Protein AF-A0A4R4QM52-F1 (afdb_monomer_lite)

Foldseek 3Di:
DFPEEAEADAPVVVVVVVVCCVPPVVGRYHYDHPDPDDDDDDD

Sequence (43 aa):
MFNVVCVGFGPANIALAVALDEIWPAARVKFVEREPAPCWQRR

Secondary structure (DSSP, 8-state):
--SEEEE--SHHHHHHHHHHHHH-TT--EEEE-SSSS---S--

Radius of gyration: 11.24 Å; chains: 1; bounding box: 25×20×33 Å

Structure (mmCIF, N/CA/C/O backbone):
data_AF-A0A4R4QM52-F1
#
_entry.id   AF-A0A4R4QM52-F1
#
loop_
_atom_site.group_PDB
_atom_site.id
_atom_site.type_symbol
_atom_site.label_atom_id
_atom_site.label_alt_id
_atom_site.label_comp_id
_atom_site.label_asym_id
_atom_site.label_entity_id
_atom_site.label_seq_id
_atom_site.pdbx_PDB_ins_code
_atom_site.Cartn_x
_atom_site.Cartn_y
_atom_site.Cartn_z
_atom_site.occupancy
_atom_site.B_iso_or_equiv
_atom_site.auth_seq_id
_atom_site.auth_comp_id
_atom_site.auth_asym_id
_atom_site.auth_atom_id
_atom_site.pdbx_PDB_model_num
ATOM 1 N N . MET A 1 1 ? 1.386 -12.984 9.168 1.00 91.44 1 MET A N 1
ATOM 2 C CA . MET A 1 1 ? 0.478 -13.352 8.065 1.00 91.44 1 MET A CA 1
ATOM 3 C C . MET A 1 1 ? -0.152 -12.075 7.522 1.00 91.44 1 MET A C 1
ATOM 5 O O . MET A 1 1 ? -0.512 -11.236 8.342 1.00 91.44 1 MET A O 1
ATOM 9 N N . PHE A 1 2 ? -0.228 -11.902 6.201 1.00 96.62 2 PHE A N 1
ATOM 10 C CA . PHE A 1 2 ? -0.996 -10.819 5.570 1.00 96.62 2 PHE A CA 1
ATOM 11 C C . PHE A 1 2 ? -2.408 -11.320 5.248 1.00 96.62 2 PHE A C 1
ATOM 13 O O . PHE A 1 2 ? -2.571 -12.499 4.941 1.00 96.62 2 PHE A O 1
ATOM 20 N N . ASN A 1 3 ? -3.406 -10.442 5.330 1.00 97.75 3 ASN A N 1
ATOM 21 C CA . ASN A 1 3 ? -4.766 -10.723 4.867 1.00 97.75 3 ASN A CA 1
ATOM 22 C C . ASN A 1 3 ? -4.857 -10.593 3.343 1.00 97.75 3 ASN A C 1
ATOM 24 O O . ASN A 1 3 ? -5.553 -11.374 2.704 1.00 97.75 3 ASN A O 1
ATOM 28 N N . VAL A 1 4 ? -4.131 -9.622 2.773 1.00 97.94 4 VAL A N 1
ATOM 29 C CA . VAL A 1 4 ? -4.120 -9.325 1.337 1.00 97.94 4 VAL A CA 1
ATOM 30 C C . VAL A 1 4 ? -2.698 -8.986 0.891 1.00 97.94 4 VAL A C 1
ATOM 32 O O . VAL A 1 4 ? -1.981 -8.242 1.567 1.00 97.94 4 VAL A O 1
ATOM 35 N N . VAL A 1 5 ? -2.297 -9.522 -0.261 1.00 98.06 5 VAL A N 1
ATOM 36 C CA . VAL A 1 5 ? -1.078 -9.121 -0.971 1.00 98.06 5 VAL A CA 1
ATOM 37 C C . VAL A 1 5 ? -1.472 -8.638 -2.361 1.00 98.06 5 VAL A C 1
ATOM 39 O O . VAL A 1 5 ? -2.081 -9.384 -3.124 1.00 98.06 5 VAL A O 1
ATOM 42 N N . CYS A 1 6 ? -1.116 -7.399 -2.683 1.00 97.94 6 CYS A N 1
ATOM 43 C CA . CYS A 1 6 ? -1.428 -6.755 -3.953 1.00 97.94 6 CYS A CA 1
ATOM 44 C C . CYS A 1 6 ? -0.164 -6.653 -4.810 1.00 97.94 6 CYS A C 1
ATOM 46 O O . CYS A 1 6 ? 0.845 -6.092 -4.374 1.00 97.94 6 CYS A O 1
ATOM 48 N N . VAL A 1 7 ? -0.228 -7.176 -6.035 1.00 96.94 7 VAL A N 1
ATOM 49 C CA . VAL A 1 7 ? 0.862 -7.090 -7.015 1.00 96.94 7 VAL A CA 1
ATOM 50 C C . VAL A 1 7 ? 0.644 -5.872 -7.909 1.00 96.94 7 VAL A C 1
ATOM 52 O O . VAL A 1 7 ? -0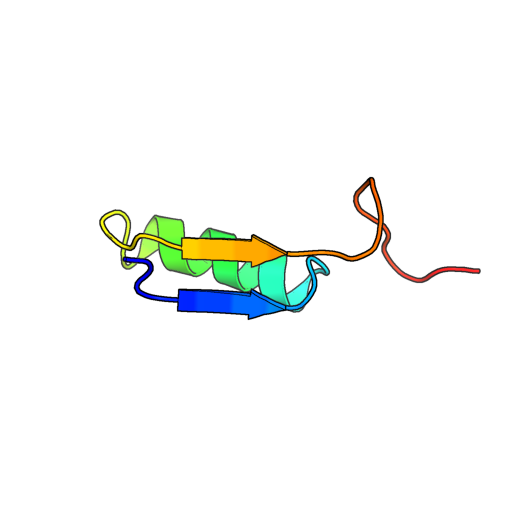.409 -5.730 -8.528 1.00 96.94 7 VAL A O 1
ATOM 55 N N . GLY A 1 8 ? 1.644 -4.995 -7.953 1.00 94.88 8 GLY A N 1
ATOM 56 C CA . GLY A 1 8 ? 1.597 -3.665 -8.551 1.00 94.88 8 GLY A CA 1
ATOM 57 C C . GLY A 1 8 ? 1.214 -2.571 -7.545 1.00 94.88 8 GLY A C 1
ATOM 58 O O . GLY A 1 8 ? 0.536 -2.823 -6.549 1.00 94.88 8 GLY A O 1
ATOM 59 N N . PHE A 1 9 ? 1.612 -1.333 -7.819 1.00 95.19 9 PHE A N 1
ATOM 60 C CA . PHE A 1 9 ? 1.232 -0.147 -7.046 1.00 95.19 9 PHE A CA 1
ATOM 61 C C . PHE A 1 9 ? 0.898 1.046 -7.951 1.00 95.19 9 PHE A C 1
ATOM 63 O O . PHE A 1 9 ? 1.302 2.184 -7.721 1.00 95.19 9 PHE A O 1
ATOM 70 N N . GLY A 1 10 ? 0.133 0.766 -9.006 1.00 93.31 10 GLY A N 1
ATOM 71 C CA . GLY A 1 10 ? -0.552 1.795 -9.781 1.00 93.31 10 GLY A CA 1
ATOM 72 C C . GLY A 1 10 ? -1.886 2.225 -9.137 1.00 93.31 10 GLY A C 1
ATOM 73 O O . GLY A 1 10 ? -2.363 1.572 -8.214 1.00 93.31 10 GLY A O 1
ATOM 74 N N . PRO A 1 11 ? -2.536 3.277 -9.650 1.00 94.62 11 PRO A N 1
ATOM 75 C CA . PRO A 1 11 ? -3.868 3.784 -9.332 1.00 94.62 11 PRO A CA 1
ATOM 76 C C . PRO A 1 11 ? -4.939 2.789 -8.926 1.00 94.62 11 PRO A C 1
ATOM 78 O O . PRO A 1 11 ? -5.639 3.071 -7.964 1.00 94.62 11 PRO A O 1
ATOM 81 N N . ALA A 1 12 ? -5.049 1.623 -9.566 1.00 95.19 12 ALA A N 1
ATOM 82 C CA . ALA A 1 12 ? -5.987 0.601 -9.100 1.00 95.19 12 ALA A CA 1
ATOM 83 C C . ALA A 1 12 ? -5.669 0.148 -7.660 1.00 95.19 12 ALA A C 1
ATOM 85 O O . ALA A 1 12 ? -6.537 0.159 -6.791 1.00 95.19 12 ALA A O 1
ATOM 86 N N . ASN A 1 13 ? -4.405 -0.175 -7.383 1.00 96.88 13 ASN A N 1
ATOM 87 C CA . ASN A 1 13 ? -3.965 -0.600 -6.057 1.00 96.88 13 ASN A CA 1
ATOM 88 C C . ASN A 1 13 ? -3.782 0.569 -5.079 1.00 96.88 13 ASN A C 1
ATOM 90 O O . ASN A 1 13 ? -3.894 0.357 -3.877 1.00 96.88 13 ASN A O 1
ATOM 94 N N . ILE A 1 14 ? -3.574 1.796 -5.563 1.00 96.12 14 ILE A N 1
ATOM 95 C CA . ILE A 1 14 ? -3.631 3.002 -4.722 1.00 96.12 14 ILE A CA 1
ATOM 96 C C . ILE A 1 14 ? -5.067 3.236 -4.238 1.00 96.12 14 ILE A C 1
ATOM 98 O O . ILE A 1 14 ? -5.280 3.418 -3.044 1.00 96.12 14 ILE A O 1
ATOM 102 N N . ALA A 1 15 ? -6.061 3.167 -5.129 1.00 97.62 15 ALA A N 1
ATOM 103 C CA . ALA A 1 15 ? -7.469 3.271 -4.749 1.00 97.62 15 ALA A CA 1
ATOM 104 C C . ALA A 1 15 ? -7.870 2.154 -3.775 1.00 97.62 15 ALA A C 1
ATOM 106 O O . ALA A 1 15 ? -8.561 2.406 -2.792 1.00 97.62 15 ALA A O 1
ATOM 107 N N . LEU A 1 16 ? -7.372 0.932 -3.998 1.00 97.94 16 LEU A N 1
ATOM 108 C CA . LEU A 1 16 ? -7.567 -0.178 -3.069 1.00 97.94 16 LEU A CA 1
ATOM 109 C C . LEU A 1 16 ? -6.912 0.076 -1.703 1.00 97.94 16 LEU A C 1
ATOM 111 O O . LEU A 1 16 ? -7.498 -0.281 -0.687 1.00 97.94 16 LEU A O 1
ATOM 115 N N . ALA A 1 17 ? -5.723 0.684 -1.657 1.00 97.56 17 ALA A N 1
ATOM 116 C CA . ALA A 1 17 ? -5.067 1.037 -0.399 1.00 97.56 17 ALA A CA 1
ATOM 117 C C . ALA A 1 17 ? -5.913 2.019 0.420 1.00 97.56 17 ALA A C 1
ATOM 119 O O . ALA A 1 17 ? -6.113 1.782 1.606 1.00 97.56 17 ALA A O 1
ATOM 120 N N . VAL A 1 18 ? -6.457 3.058 -0.224 1.00 98.31 18 VAL A N 1
ATOM 121 C CA . VAL A 1 18 ? -7.358 4.028 0.422 1.00 98.31 18 VAL A CA 1
ATOM 122 C C . VAL A 1 18 ? -8.624 3.338 0.923 1.00 98.31 18 VAL A C 1
ATOM 124 O O . VAL A 1 18 ? -8.974 3.468 2.089 1.00 98.31 18 VAL A O 1
ATOM 127 N N . ALA A 1 19 ? -9.269 2.529 0.079 1.00 98.44 19 ALA A N 1
ATOM 128 C CA . ALA A 1 19 ? -10.481 1.819 0.471 1.00 98.44 19 ALA A CA 1
ATOM 129 C C . ALA A 1 19 ? -10.242 0.883 1.666 1.00 98.44 19 ALA A C 1
ATOM 131 O O . ALA A 1 19 ? -11.055 0.848 2.584 1.00 98.44 19 ALA A O 1
ATOM 132 N N . LEU A 1 20 ? -9.131 0.136 1.678 1.00 98.25 20 LEU A N 1
ATOM 133 C CA . LEU A 1 20 ? -8.785 -0.765 2.781 1.00 98.25 20 LEU A CA 1
ATOM 134 C C . LEU A 1 20 ? -8.481 -0.007 4.077 1.00 98.25 20 LEU A C 1
ATOM 136 O O . LEU A 1 20 ? -8.858 -0.493 5.141 1.00 98.25 20 LEU A O 1
ATOM 140 N N . ASP A 1 21 ? -7.852 1.165 3.990 1.00 98.06 21 ASP A N 1
ATOM 141 C CA . ASP A 1 21 ? -7.617 2.040 5.144 1.00 98.06 21 ASP A CA 1
ATOM 142 C C . ASP A 1 21 ? -8.939 2.541 5.753 1.00 98.06 21 ASP A C 1
ATOM 144 O O . ASP A 1 21 ? -9.122 2.504 6.969 1.00 98.06 21 ASP A O 1
ATOM 148 N N . GLU A 1 22 ? -9.908 2.909 4.910 1.00 98.56 22 GLU A N 1
ATOM 149 C CA . GLU A 1 22 ? -11.215 3.418 5.342 1.00 98.56 22 GLU A CA 1
ATOM 150 C C . GLU A 1 22 ? -12.143 2.326 5.901 1.00 98.56 22 GLU A C 1
ATOM 152 O O . GLU A 1 22 ? -12.798 2.529 6.926 1.00 98.56 22 GLU A O 1
ATOM 157 N N . ILE A 1 23 ? -12.233 1.166 5.237 1.00 98.50 23 ILE A N 1
ATOM 158 C CA . ILE A 1 23 ? -13.257 0.147 5.546 1.00 98.50 23 ILE A CA 1
ATOM 159 C C . ILE A 1 23 ? -12.736 -1.009 6.402 1.00 98.50 23 ILE A C 1
ATOM 161 O O . ILE A 1 23 ? -13.527 -1.710 7.034 1.00 98.50 23 ILE A O 1
ATOM 165 N N . TRP A 1 24 ? -11.422 -1.253 6.408 1.00 98.25 24 TRP A N 1
ATOM 166 C CA . TRP A 1 24 ? -10.818 -2.367 7.139 1.00 98.25 24 TRP A CA 1
ATOM 167 C C . TRP A 1 24 ? -9.423 -2.022 7.695 1.00 98.25 24 TRP A C 1
ATOM 169 O O . TRP A 1 24 ? -8.446 -2.716 7.403 1.00 98.25 24 TRP A O 1
ATOM 179 N N . PRO A 1 25 ? -9.314 -1.020 8.586 1.00 95.94 25 PRO A N 1
ATOM 180 C CA . PRO A 1 25 ? -8.029 -0.512 9.085 1.00 95.94 25 PRO A CA 1
ATOM 181 C C . PRO A 1 25 ? -7.187 -1.551 9.848 1.00 95.94 25 PRO A C 1
ATOM 183 O O . PRO A 1 25 ? -5.974 -1.412 9.982 1.00 95.94 25 PRO A O 1
ATOM 186 N N . ALA A 1 26 ? -7.806 -2.624 10.353 1.00 97.75 26 ALA A N 1
ATOM 187 C CA . ALA A 1 26 ? -7.100 -3.724 11.016 1.00 97.75 26 ALA A CA 1
ATOM 188 C C . ALA A 1 26 ? -6.472 -4.742 10.037 1.00 97.75 26 ALA A C 1
ATOM 190 O O . ALA A 1 26 ? -5.767 -5.658 10.473 1.00 97.75 26 ALA A O 1
ATOM 191 N N . ALA A 1 27 ? -6.737 -4.631 8.731 1.00 97.69 27 ALA A N 1
ATOM 192 C CA . ALA A 1 27 ? -6.197 -5.543 7.735 1.00 97.69 27 ALA A CA 1
ATOM 193 C C . ALA A 1 27 ? -4.678 -5.383 7.601 1.00 97.69 27 ALA A C 1
ATOM 195 O O . ALA A 1 27 ? -4.137 -4.298 7.404 1.00 97.69 27 ALA A O 1
ATOM 196 N N . ARG A 1 28 ? -3.961 -6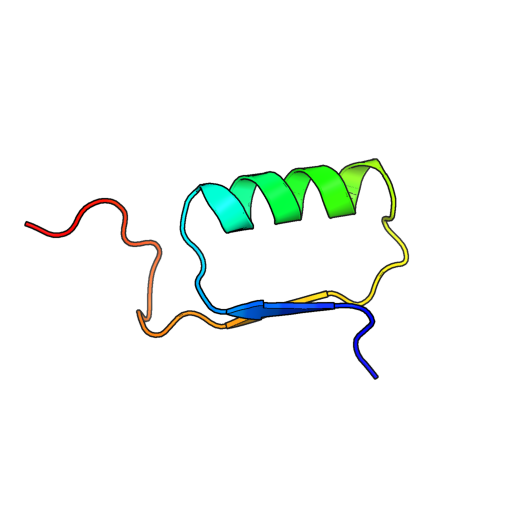.507 7.625 1.00 98.19 28 ARG A N 1
ATOM 197 C CA . ARG A 1 28 ? -2.538 -6.553 7.290 1.00 98.19 28 ARG A CA 1
ATOM 198 C C . ARG A 1 28 ? -2.393 -6.691 5.783 1.00 98.19 28 ARG A C 1
ATOM 200 O O . ARG A 1 28 ? -2.470 -7.802 5.256 1.00 98.19 28 ARG A O 1
ATOM 207 N N . VAL A 1 29 ? -2.160 -5.577 5.104 1.00 98.25 29 VAL A N 1
ATOM 208 C CA . VAL A 1 29 ? -2.057 -5.509 3.641 1.00 98.25 29 VAL A CA 1
ATOM 209 C C . VAL A 1 29 ? -0.607 -5.262 3.227 1.00 98.25 29 VAL A C 1
ATOM 211 O O . VAL A 1 29 ? 0.109 -4.495 3.871 1.00 98.25 29 VAL A O 1
ATOM 214 N N . LYS A 1 30 ? -0.150 -5.915 2.154 1.00 97.81 30 LYS A N 1
ATOM 215 C CA . LYS A 1 30 ? 1.166 -5.659 1.552 1.00 97.81 30 LYS A CA 1
ATOM 216 C C . LYS A 1 30 ? 1.024 -5.370 0.065 1.00 97.81 30 LYS A C 1
ATOM 218 O O . LYS A 1 3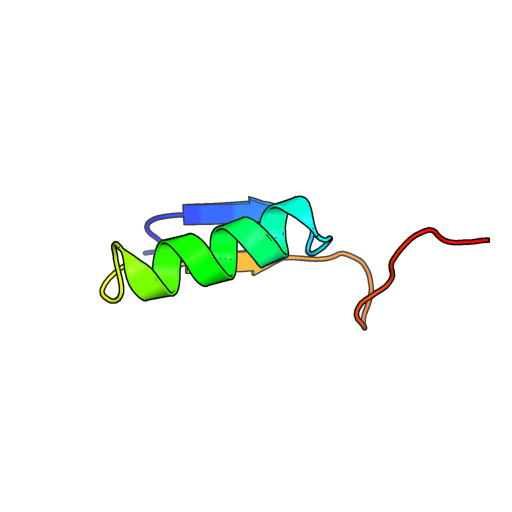0 ? 0.479 -6.184 -0.670 1.00 97.81 30 LYS A O 1
ATOM 223 N N . PHE A 1 31 ? 1.594 -4.256 -0.376 1.00 97.00 31 PHE A N 1
ATOM 224 C CA . PHE A 1 31 ? 1.760 -3.933 -1.789 1.00 97.00 31 PHE A CA 1
ATOM 225 C C . PHE A 1 31 ? 3.198 -4.229 -2.216 1.00 97.00 31 PHE A C 1
ATOM 227 O O . PHE A 1 31 ? 4.142 -3.973 -1.460 1.00 97.00 31 PHE A O 1
ATOM 234 N N . VAL A 1 32 ? 3.355 -4.788 -3.411 1.00 96.75 32 VAL A N 1
ATOM 235 C CA . VAL A 1 32 ? 4.652 -5.063 -4.036 1.00 96.75 32 VAL A CA 1
ATOM 236 C C . VAL A 1 32 ? 4.635 -4.549 -5.466 1.00 96.75 32 VAL A C 1
ATOM 238 O O . VAL A 1 32 ? 3.853 -5.013 -6.287 1.00 96.75 32 VAL A O 1
ATOM 241 N N . GLU A 1 33 ? 5.502 -3.588 -5.757 1.00 95.38 33 GLU A N 1
ATOM 242 C CA . GLU A 1 33 ? 5.689 -2.987 -7.077 1.00 95.38 33 GLU A CA 1
ATOM 243 C C . GLU A 1 33 ? 7.110 -3.278 -7.554 1.00 95.38 33 GLU A C 1
ATOM 245 O O . GLU A 1 33 ? 8.042 -3.341 -6.751 1.00 95.38 33 GLU A O 1
ATOM 250 N N . ARG A 1 34 ? 7.261 -3.504 -8.861 1.00 94.19 34 ARG A N 1
ATOM 251 C CA . ARG A 1 34 ? 8.563 -3.732 -9.485 1.00 94.19 34 ARG A CA 1
ATOM 252 C C . ARG A 1 34 ? 9.397 -2.458 -9.467 1.00 94.19 34 ARG A C 1
ATOM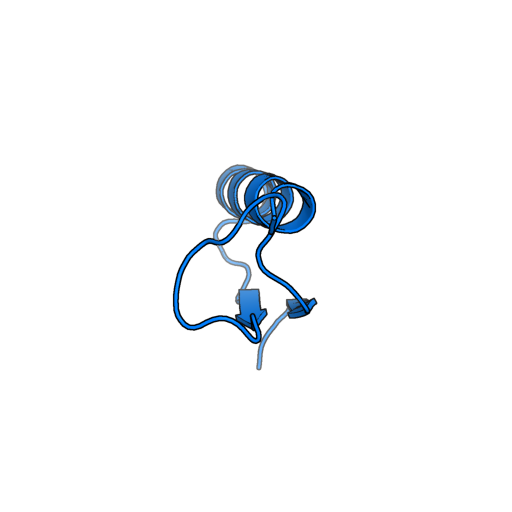 254 O O . ARG A 1 34 ? 10.609 -2.525 -9.289 1.00 94.19 34 ARG A O 1
ATOM 261 N N . GLU A 1 35 ? 8.762 -1.316 -9.704 1.00 93.00 35 GLU A N 1
ATOM 262 C CA . GLU A 1 35 ? 9.466 -0.041 -9.737 1.00 93.00 35 GLU A CA 1
ATOM 263 C C . GLU A 1 35 ? 9.834 0.483 -8.354 1.00 93.00 35 GLU A C 1
ATOM 265 O O . GLU A 1 35 ? 9.057 0.355 -7.408 1.00 93.00 35 GLU A O 1
ATOM 270 N N . PRO A 1 36 ? 10.999 1.144 -8.239 1.00 91.12 36 PRO A N 1
ATOM 271 C CA . PRO A 1 36 ? 11.473 1.675 -6.965 1.00 91.12 36 PRO A CA 1
ATOM 272 C C . PRO A 1 36 ? 10.676 2.898 -6.488 1.00 91.12 36 PRO A C 1
ATOM 274 O O . PRO A 1 36 ? 10.809 3.303 -5.336 1.00 91.12 36 PRO A O 1
ATOM 277 N N . ALA A 1 37 ? 9.877 3.507 -7.366 1.00 87.06 37 ALA A N 1
ATOM 278 C CA . ALA A 1 37 ? 9.092 4.702 -7.093 1.00 87.06 37 ALA A CA 1
ATOM 279 C C . ALA A 1 37 ? 7.731 4.628 -7.805 1.00 87.06 37 ALA A C 1
ATOM 281 O O . ALA A 1 37 ? 7.604 3.891 -8.790 1.00 87.06 37 ALA A O 1
ATOM 282 N N . PRO A 1 38 ? 6.723 5.404 -7.355 1.00 84.00 38 PRO A N 1
ATOM 283 C CA . PRO A 1 38 ? 5.456 5.521 -8.063 1.00 84.00 38 PRO A CA 1
ATOM 284 C C . PRO A 1 38 ? 5.687 5.881 -9.531 1.00 84.00 38 PRO A C 1
ATOM 286 O O . PRO A 1 38 ? 6.281 6.911 -9.848 1.00 84.00 38 PRO A O 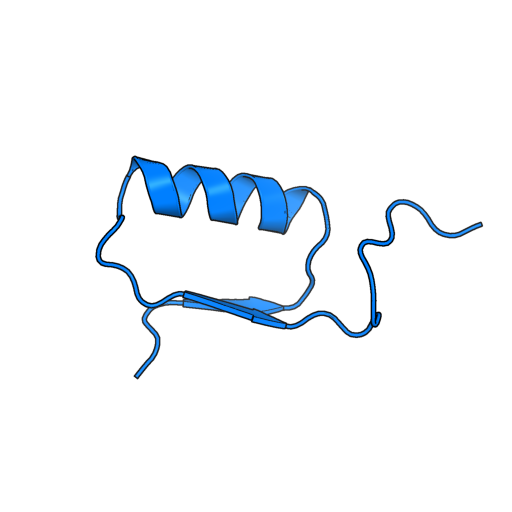1
ATOM 289 N N . CYS A 1 39 ? 5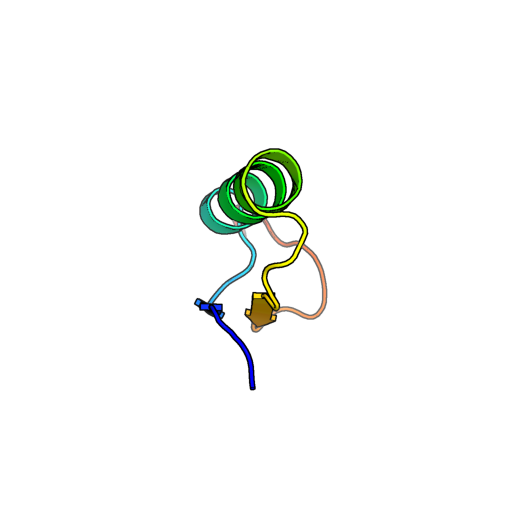.212 5.025 -10.431 1.00 85.25 39 CYS A N 1
ATOM 290 C CA . CYS A 1 39 ? 5.280 5.258 -11.865 1.00 85.25 39 CYS A CA 1
ATOM 291 C C . CYS A 1 39 ? 3.874 5.084 -12.443 1.00 85.25 39 CYS A C 1
ATOM 293 O O . CYS A 1 39 ? 3.259 4.024 -12.318 1.00 85.25 39 CYS A O 1
ATOM 295 N N . TRP A 1 40 ? 3.338 6.140 -13.048 1.00 83.50 40 TRP A N 1
ATOM 296 C CA . TRP A 1 40 ? 2.068 6.083 -13.763 1.00 83.50 40 TRP A CA 1
ATOM 297 C C . TRP A 1 40 ? 2.318 6.390 -15.225 1.00 83.50 40 TRP A C 1
ATOM 299 O O . TRP A 1 40 ? 2.965 7.390 -15.516 1.00 83.50 40 TRP A O 1
ATOM 309 N N . GLN A 1 41 ? 1.817 5.514 -16.104 1.00 77.56 41 GLN A N 1
ATOM 310 C CA . GLN A 1 41 ? 1.963 5.605 -17.560 1.00 77.56 41 GLN A CA 1
ATOM 311 C C . GLN A 1 41 ? 3.406 5.919 -17.975 1.00 77.56 41 GLN A C 1
ATOM 313 O O . GLN A 1 41 ? 3.781 7.068 -18.204 1.00 77.56 41 GLN A O 1
ATOM 318 N N . ARG A 1 42 ? 4.239 4.877 -18.066 1.00 71.94 42 ARG A N 1
ATOM 319 C CA . ARG A 1 42 ? 5.585 5.056 -18.620 1.00 71.94 42 ARG A CA 1
ATOM 320 C C . ARG A 1 42 ? 5.490 5.548 -20.059 1.00 71.94 42 ARG A C 1
ATOM 322 O O . ARG A 1 42 ? 4.617 5.097 -20.799 1.00 71.94 42 ARG A O 1
ATOM 329 N N . ARG A 1 43 ? 6.387 6.469 -20.408 1.00 64.06 43 ARG A N 1
ATOM 330 C CA . ARG A 1 43 ? 6.682 6.792 -21.805 1.00 64.06 43 ARG A CA 1
ATOM 331 C C . ARG A 1 43 ? 7.308 5.602 -22.514 1.00 64.06 43 ARG A C 1
ATOM 333 O O . ARG A 1 43 ? 8.050 4.854 -21.838 1.00 64.06 43 ARG A O 1
#

pLDDT: mean 93.74, std 7.42, range [64.06, 98.56]